Protein AF-A0A3C1RIT0-F1 (afdb_monomer_lite)

Secondary structure (DSSP, 8-state):
--------------------EE--EEE-TTS-EEEEPPPEETTS-HHHHHHHHT--PPTTPEEE--GGGTT---TT-EEE-PPPPPS--

pLDDT: mean 74.21, std 15.13, range [30.08, 91.81]

Foldseek 3Di:
DDDDDDDPPPPPPPPPPQQQWDWDFDADPVRDTPDIGDIDGPPPQPCVSCVVVVDADDAPEEDEDEPSNPPDDHPRYRYDYDDDDDPDD

Structure (mmCIF, N/CA/C/O backbone):
data_AF-A0A3C1RIT0-F1
#
_entry.id   AF-A0A3C1RIT0-F1
#
loop_
_atom_site.group_PDB
_atom_site.id
_atom_site.type_symbol
_atom_site.label_atom_id
_atom_site.label_alt_id
_atom_site.label_comp_id
_atom_site.label_as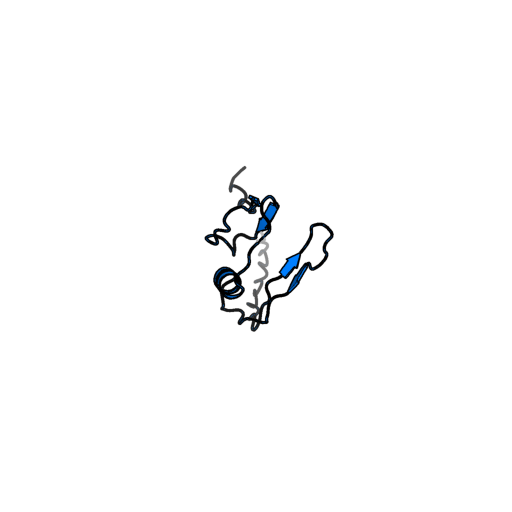ym_id
_atom_site.label_entity_id
_atom_site.label_seq_id
_atom_site.pdbx_PDB_ins_code
_atom_site.Cartn_x
_atom_site.Cartn_y
_atom_site.Cartn_z
_atom_site.occupancy
_atom_site.B_iso_or_equiv
_atom_site.auth_seq_id
_atom_site.auth_comp_id
_atom_site.auth_asym_id
_atom_site.auth_atom_id
_atom_site.pdbx_PDB_model_num
ATOM 1 N N . MET A 1 1 ? 29.157 24.807 43.999 1.00 31.78 1 MET A N 1
ATOM 2 C CA . MET A 1 1 ? 29.779 23.811 43.099 1.00 31.78 1 MET A CA 1
ATOM 3 C C . MET A 1 1 ? 28.650 23.007 42.456 1.00 31.78 1 MET A C 1
ATOM 5 O O . MET A 1 1 ? 28.110 22.127 43.105 1.00 31.78 1 MET A O 1
ATOM 9 N N . VAL A 1 2 ? 28.186 23.378 41.256 1.00 34.91 2 VAL A N 1
ATOM 10 C CA . VAL A 1 2 ? 27.042 22.715 40.595 1.00 34.91 2 VAL A CA 1
ATOM 11 C C . VAL A 1 2 ? 27.520 22.156 39.262 1.00 34.91 2 VAL A C 1
ATOM 13 O O . VAL A 1 2 ? 27.983 22.895 38.399 1.00 34.91 2 VAL A O 1
ATOM 16 N N . ARG A 1 3 ? 27.475 20.830 39.137 1.00 30.08 3 ARG A N 1
ATOM 17 C CA . ARG A 1 3 ? 28.019 20.065 38.014 1.00 30.08 3 ARG A CA 1
ATOM 18 C C . ARG A 1 3 ? 26.892 19.821 37.007 1.00 30.08 3 ARG A C 1
ATOM 20 O O . ARG A 1 3 ? 25.935 19.118 37.315 1.00 30.08 3 ARG A O 1
ATOM 27 N N . TRP A 1 4 ? 26.987 20.423 35.825 1.00 30.50 4 TRP A N 1
ATOM 28 C CA . TRP A 1 4 ? 26.073 20.154 34.713 1.00 30.50 4 TRP A CA 1
ATOM 29 C C . TRP A 1 4 ? 26.377 18.774 34.114 1.00 30.50 4 TRP A C 1
ATOM 31 O O . TRP A 1 4 ? 27.502 18.510 33.695 1.00 30.50 4 TRP A O 1
ATOM 41 N N . ILE A 1 5 ? 25.375 17.895 34.064 1.00 49.25 5 ILE A N 1
ATOM 42 C CA . ILE A 1 5 ? 25.447 16.628 33.327 1.00 49.25 5 ILE A CA 1
ATOM 43 C C . ILE A 1 5 ? 25.012 16.919 31.889 1.00 49.25 5 ILE A C 1
ATOM 45 O O . ILE A 1 5 ? 23.833 17.159 31.619 1.00 49.25 5 ILE A O 1
ATOM 49 N N . ALA A 1 6 ? 25.972 16.924 30.963 1.00 51.84 6 ALA A N 1
ATOM 50 C CA . ALA A 1 6 ? 25.696 16.986 29.535 1.00 51.84 6 ALA A CA 1
ATOM 51 C C . ALA A 1 6 ? 24.941 15.713 29.113 1.00 51.84 6 ALA A C 1
ATOM 53 O O . ALA A 1 6 ? 25.452 14.599 29.220 1.00 51.84 6 ALA A O 1
ATOM 54 N N . ARG A 1 7 ? 23.697 15.873 28.650 1.00 50.62 7 ARG A N 1
ATOM 55 C CA . ARG A 1 7 ? 22.931 14.793 28.023 1.00 50.62 7 ARG A CA 1
ATOM 56 C C . ARG A 1 7 ? 23.522 14.530 26.639 1.00 50.62 7 ARG A C 1
ATOM 58 O O . ARG A 1 7 ? 23.314 15.326 25.726 1.00 50.62 7 ARG A O 1
ATOM 65 N N . ASN A 1 8 ? 24.237 13.415 26.488 1.00 52.78 8 ASN A N 1
ATOM 66 C CA . ASN A 1 8 ? 24.643 12.888 25.186 1.00 52.78 8 ASN A CA 1
ATOM 67 C C . ASN A 1 8 ? 23.389 12.603 24.349 1.00 52.78 8 ASN A C 1
ATOM 69 O O . ASN A 1 8 ? 22.734 11.575 24.508 1.00 52.78 8 ASN A O 1
ATOM 73 N N . SER A 1 9 ? 23.046 13.530 23.458 1.00 50.84 9 SER A N 1
ATOM 74 C CA . SER A 1 9 ? 22.074 13.282 22.398 1.00 50.84 9 SER A CA 1
ATOM 75 C C . SER A 1 9 ? 22.799 12.489 21.321 1.00 50.84 9 SER A C 1
ATOM 77 O O . SER A 1 9 ? 23.545 13.056 20.527 1.00 50.84 9 SER A O 1
ATOM 79 N N . ALA A 1 10 ? 22.651 11.165 21.342 1.00 52.97 10 ALA A N 1
ATOM 80 C CA . ALA A 1 10 ? 23.156 10.318 20.274 1.00 52.97 10 ALA A CA 1
ATOM 81 C C . ALA A 1 10 ? 22.536 10.792 18.951 1.00 52.97 10 ALA A C 1
ATOM 83 O O . ALA A 1 10 ? 21.325 10.701 18.749 1.00 52.97 10 ALA A O 1
ATOM 84 N N . CYS A 1 11 ? 23.368 11.346 18.071 1.00 42.59 11 CYS A N 1
ATOM 85 C CA . CYS A 1 11 ? 22.986 11.673 16.708 1.00 42.59 11 CYS A CA 1
ATOM 86 C C . CYS A 1 11 ? 22.679 10.354 15.988 1.00 42.59 11 CYS A C 1
ATOM 88 O O . CYS A 1 11 ? 23.584 9.622 15.590 1.00 42.59 11 CYS A O 1
ATOM 90 N N . ILE A 1 12 ? 21.396 10.008 15.881 1.00 55.25 12 ILE A N 1
ATOM 91 C CA . ILE A 1 12 ? 20.952 8.869 15.080 1.00 55.25 12 ILE A CA 1
ATOM 92 C C . ILE A 1 12 ? 21.093 9.301 13.622 1.00 55.25 12 ILE A C 1
ATOM 94 O O . ILE A 1 12 ? 20.233 9.995 13.080 1.00 55.25 12 ILE A O 1
ATOM 98 N N . ILE A 1 13 ? 22.193 8.909 12.982 1.00 52.91 13 ILE A N 1
ATOM 99 C CA . ILE A 1 13 ? 22.351 9.052 11.536 1.00 52.91 13 ILE A CA 1
ATOM 100 C C . ILE A 1 13 ? 21.349 8.093 10.889 1.00 52.91 13 ILE A C 1
ATOM 102 O O . ILE A 1 13 ? 21.593 6.893 10.758 1.00 52.91 13 ILE A O 1
ATOM 106 N N . VAL A 1 14 ? 20.183 8.613 10.506 1.00 58.22 14 VAL A N 1
ATOM 107 C CA . VAL A 1 14 ? 19.215 7.874 9.693 1.00 58.22 14 VAL A CA 1
ATOM 108 C C . VAL A 1 14 ? 19.786 7.784 8.279 1.00 58.22 14 VAL A C 1
ATOM 110 O O . VAL A 1 14 ? 19.557 8.650 7.438 1.00 58.22 14 VAL A O 1
ATOM 113 N N . VAL A 1 15 ? 20.565 6.733 8.010 1.00 50.59 15 VAL A N 1
ATOM 114 C CA . VAL A 1 15 ? 20.989 6.389 6.648 1.00 50.59 15 VAL A CA 1
ATOM 115 C C . VAL A 1 15 ? 19.734 6.092 5.828 1.00 50.59 15 VAL A C 1
ATOM 117 O O . VAL A 1 15 ? 19.038 5.098 6.053 1.00 50.59 15 VAL A O 1
ATOM 120 N N . LYS A 1 16 ? 19.423 6.976 4.876 1.00 60.41 16 LYS A N 1
ATOM 121 C CA . LYS A 1 16 ? 18.280 6.825 3.975 1.00 60.41 16 LYS A CA 1
ATOM 122 C C . LYS A 1 16 ? 18.539 5.639 3.049 1.00 60.41 16 LYS A C 1
ATOM 124 O O . LYS A 1 16 ? 19.279 5.755 2.076 1.00 60.41 16 LYS A O 1
ATOM 129 N N . LYS A 1 17 ? 17.935 4.487 3.356 1.00 62.31 17 LYS A N 1
ATOM 130 C CA . LYS A 1 17 ? 17.994 3.305 2.489 1.00 62.31 17 LYS A CA 1
ATOM 131 C C . LYS A 1 17 ? 17.447 3.673 1.112 1.00 62.31 17 LYS A C 1
ATOM 133 O O . LYS A 1 17 ? 16.294 4.081 0.973 1.00 62.31 17 LYS A O 1
ATOM 138 N N . THR A 1 18 ? 18.285 3.548 0.090 1.00 60.12 18 THR A N 1
ATOM 139 C CA . THR A 1 18 ? 17.881 3.784 -1.294 1.00 60.12 18 THR A CA 1
ATOM 140 C C . THR A 1 18 ? 17.142 2.546 -1.787 1.00 60.12 18 THR A C 1
ATOM 142 O O . THR A 1 18 ? 17.752 1.558 -2.191 1.00 60.12 18 THR A O 1
ATOM 145 N N . HIS A 1 19 ? 15.813 2.567 -1.713 1.00 64.81 19 HIS A N 1
ATOM 146 C CA . HIS A 1 19 ? 14.990 1.524 -2.317 1.00 64.81 19 HIS A CA 1
ATOM 147 C C . HIS A 1 19 ? 15.179 1.583 -3.836 1.00 64.81 19 HIS A C 1
ATOM 149 O O . HIS A 1 19 ? 14.673 2.491 -4.490 1.00 64.81 19 HIS A O 1
ATOM 155 N N . LYS A 1 20 ? 15.953 0.648 -4.402 1.00 77.50 20 LYS A N 1
ATOM 156 C CA . LYS A 1 20 ? 16.141 0.564 -5.860 1.00 77.50 20 LYS A CA 1
ATOM 157 C C . LYS A 1 20 ? 14.896 0.008 -6.548 1.00 77.50 20 LYS A C 1
ATOM 159 O O . LYS A 1 20 ? 14.534 0.467 -7.627 1.00 77.50 20 LYS A O 1
ATOM 164 N N . VAL A 1 21 ? 14.220 -0.935 -5.894 1.00 84.31 21 VAL A N 1
ATOM 165 C CA . VAL A 1 21 ? 13.086 -1.680 -6.445 1.00 84.31 21 VAL A CA 1
ATOM 166 C C . VAL A 1 21 ? 12.026 -1.886 -5.360 1.00 84.31 21 VAL A C 1
ATOM 168 O O . VAL A 1 21 ? 12.367 -1.992 -4.179 1.00 84.31 21 VAL A O 1
ATOM 171 N N . LYS A 1 22 ? 10.753 -1.923 -5.754 1.00 87.75 22 LYS A N 1
ATOM 172 C CA . LYS A 1 22 ? 9.601 -2.237 -4.905 1.00 87.75 22 LYS A CA 1
ATOM 173 C C . LYS A 1 22 ? 8.567 -3.082 -5.653 1.00 87.75 22 LYS A C 1
ATOM 175 O O . LYS A 1 22 ? 8.502 -3.050 -6.882 1.00 87.75 22 LYS A O 1
ATOM 180 N N . ASN A 1 23 ? 7.744 -3.797 -4.893 1.00 87.94 23 ASN A N 1
ATOM 181 C CA . ASN A 1 23 ? 6.603 -4.568 -5.378 1.00 87.94 23 ASN A CA 1
ATOM 182 C C . ASN A 1 23 ? 5.364 -4.187 -4.561 1.00 87.94 23 ASN A C 1
ATOM 184 O O . ASN A 1 23 ? 5.467 -3.965 -3.354 1.00 87.94 23 ASN A O 1
ATOM 188 N N . ASN A 1 24 ? 4.201 -4.186 -5.204 1.00 86.88 24 ASN A N 1
ATOM 189 C CA . ASN A 1 24 ? 2.906 -4.113 -4.545 1.00 86.88 24 ASN A CA 1
ATOM 190 C C . ASN A 1 24 ? 2.393 -5.529 -4.281 1.00 86.88 24 ASN A C 1
ATO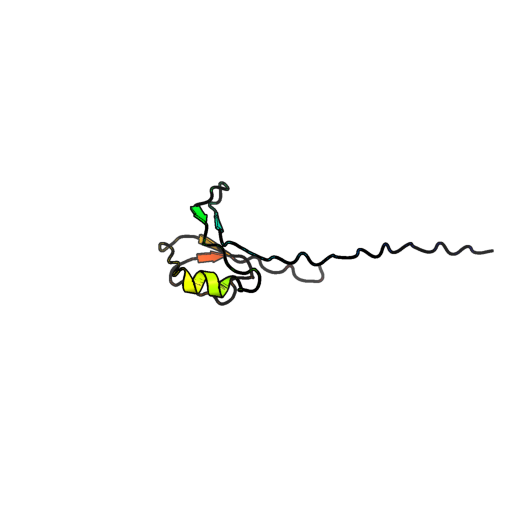M 192 O O . ASN A 1 24 ? 2.483 -6.415 -5.132 1.00 86.88 24 ASN A O 1
ATOM 196 N N . VAL A 1 25 ? 1.844 -5.742 -3.089 1.00 88.69 25 VAL A N 1
ATOM 197 C CA . VAL A 1 25 ? 1.370 -7.051 -2.636 1.00 88.69 25 VAL A CA 1
ATOM 198 C C . VAL A 1 25 ? -0.068 -6.919 -2.169 1.00 88.69 25 VAL A C 1
ATOM 200 O O . VAL A 1 25 ? -0.391 -6.004 -1.413 1.00 88.69 25 VAL A O 1
ATOM 203 N N . VAL A 1 26 ? -0.918 -7.870 -2.555 1.00 87.81 26 VAL A N 1
ATOM 204 C CA . VAL A 1 26 ? -2.222 -8.060 -1.907 1.00 87.81 26 VAL A CA 1
ATOM 205 C C . VAL A 1 26 ? -2.105 -9.196 -0.926 1.00 87.81 26 VAL A C 1
ATOM 207 O O . VAL A 1 26 ? -1.666 -10.292 -1.276 1.00 87.81 26 VAL A O 1
ATOM 210 N N . THR A 1 27 ? -2.551 -8.950 0.297 1.00 89.69 27 THR A N 1
ATOM 211 C CA . THR A 1 27 ? -2.617 -9.980 1.323 1.00 89.69 27 THR A CA 1
ATOM 212 C C . THR A 1 27 ? -4.043 -10.169 1.810 1.00 89.69 27 THR A C 1
ATOM 214 O O . THR A 1 27 ? -4.830 -9.229 1.917 1.00 89.69 27 THR A O 1
ATOM 217 N N . ALA A 1 28 ? -4.379 -11.418 2.105 1.00 88.50 28 ALA A N 1
ATOM 218 C CA . ALA A 1 28 ? -5.575 -11.759 2.847 1.00 88.50 28 ALA A CA 1
ATOM 219 C C . ALA A 1 28 ? -5.344 -11.552 4.352 1.00 88.50 28 ALA A C 1
ATOM 221 O O . ALA A 1 28 ? -4.214 -11.565 4.845 1.00 88.50 28 ALA A O 1
ATOM 222 N N . LYS A 1 29 ? -6.434 -11.440 5.119 1.00 86.56 29 LYS A N 1
ATOM 223 C CA . LYS A 1 29 ? -6.380 -11.260 6.585 1.00 86.56 29 LYS A CA 1
ATOM 224 C C . LYS A 1 29 ? -5.630 -12.380 7.320 1.00 86.56 29 LYS A C 1
ATOM 226 O O . LYS A 1 29 ? -5.105 -12.155 8.402 1.00 86.56 29 LYS A O 1
ATOM 231 N N . ASN A 1 30 ? -5.545 -13.566 6.724 1.00 90.62 30 ASN A N 1
ATOM 232 C CA . ASN A 1 30 ? -4.783 -14.711 7.227 1.00 90.62 30 ASN A CA 1
ATOM 233 C C . ASN A 1 30 ? -3.298 -14.689 6.810 1.00 90.62 30 ASN A C 1
ATOM 235 O O . ASN A 1 30 ? -2.653 -15.734 6.822 1.00 90.62 30 ASN A O 1
ATOM 239 N N . LYS A 1 31 ? -2.759 -13.523 6.422 1.00 88.31 31 LYS A N 1
ATOM 240 C CA . LYS A 1 31 ? -1.364 -13.321 5.989 1.00 88.31 31 LYS A CA 1
ATOM 241 C C . LYS A 1 31 ? -0.970 -14.102 4.727 1.00 88.31 31 LYS A C 1
ATOM 243 O O . LYS A 1 31 ? 0.215 -14.229 4.434 1.00 88.31 31 LYS A O 1
ATOM 248 N N . ARG A 1 32 ? -1.938 -14.610 3.955 1.00 91.81 32 ARG A N 1
ATOM 249 C CA . ARG A 1 32 ? -1.660 -15.235 2.653 1.00 91.81 32 ARG A CA 1
ATOM 250 C C . ARG A 1 32 ? -1.471 -14.158 1.594 1.00 91.81 32 ARG A C 1
ATOM 252 O O . ARG A 1 32 ? -2.273 -13.229 1.516 1.00 91.81 32 ARG A O 1
ATOM 259 N N . ILE A 1 33 ? -0.436 -14.305 0.777 1.00 89.19 33 ILE A N 1
ATOM 260 C CA . ILE A 1 33 ? -0.204 -13.448 -0.386 1.00 89.19 33 ILE A CA 1
ATOM 261 C C . ILE A 1 33 ? -1.178 -13.890 -1.479 1.00 89.19 33 ILE A C 1
ATOM 263 O O . ILE A 1 33 ? -1.120 -15.027 -1.937 1.00 89.19 33 ILE A O 1
ATOM 267 N N . LEU A 1 34 ? -2.103 -13.006 -1.845 1.00 88.25 34 LEU A N 1
ATOM 268 C CA . LEU A 1 34 ? -3.064 -13.227 -2.927 1.00 88.25 34 LEU A CA 1
ATOM 269 C C . LEU A 1 34 ? -2.491 -12.797 -4.277 1.00 88.25 34 LEU A C 1
ATOM 271 O O . LEU A 1 34 ? -2.857 -13.354 -5.305 1.00 88.25 34 LEU A O 1
ATOM 275 N N . PHE A 1 35 ? -1.606 -11.800 -4.269 1.00 86.81 35 PHE A N 1
ATOM 276 C CA . PHE A 1 35 ? -1.002 -11.257 -5.475 1.00 86.81 35 PHE A CA 1
ATOM 277 C C . PHE A 1 35 ? 0.333 -10.581 -5.166 1.00 86.81 35 PHE A C 1
ATOM 279 O O . PHE A 1 35 ? 0.493 -9.976 -4.102 1.00 86.81 35 PHE A O 1
ATOM 286 N N . LEU A 1 36 ? 1.251 -10.649 -6.128 1.00 89.06 36 LEU A N 1
ATOM 287 C CA . LEU A 1 36 ? 2.532 -9.954 -6.133 1.00 89.06 36 LEU A CA 1
ATOM 288 C C . LEU A 1 36 ? 2.711 -9.279 -7.498 1.00 89.06 36 LEU A C 1
ATOM 290 O O . LEU A 1 36 ? 2.699 -9.956 -8.524 1.00 89.06 36 LEU A O 1
ATOM 294 N N . SER A 1 37 ? 2.879 -7.957 -7.505 1.00 85.81 37 SER A N 1
ATOM 295 C CA . SER A 1 37 ? 3.099 -7.193 -8.735 1.00 85.81 37 SER A CA 1
ATOM 296 C C . SER A 1 37 ? 4.483 -7.449 -9.324 1.00 85.81 37 SER A C 1
ATOM 298 O O . SER A 1 37 ? 5.399 -7.937 -8.647 1.00 85.81 37 SER A O 1
ATOM 300 N N . LYS A 1 38 ? 4.684 -6.974 -10.557 1.00 85.69 38 LYS A N 1
ATOM 301 C CA . LYS A 1 38 ? 6.027 -6.854 -11.136 1.00 85.69 38 LYS A CA 1
ATOM 302 C C . LYS A 1 38 ? 6.927 -5.952 -10.286 1.00 85.69 38 LYS A C 1
ATOM 304 O O . LYS A 1 38 ? 6.471 -5.224 -9.400 1.00 85.69 38 LYS A O 1
ATOM 309 N N . MET A 1 39 ? 8.225 -6.039 -10.553 1.00 87.31 39 MET A N 1
ATOM 310 C CA . MET A 1 39 ? 9.231 -5.180 -9.941 1.00 87.31 39 MET A CA 1
ATOM 311 C C . MET A 1 39 ? 9.167 -3.783 -10.556 1.00 87.31 39 MET A C 1
ATOM 313 O O . MET A 1 39 ? 9.316 -3.628 -11.767 1.00 87.31 39 MET A O 1
ATOM 317 N N . TYR A 1 40 ? 8.991 -2.769 -9.715 1.00 86.19 40 TYR A N 1
ATOM 318 C CA . TYR A 1 40 ? 8.972 -1.367 -10.117 1.00 86.19 40 TYR A CA 1
ATOM 319 C C . TYR A 1 40 ? 10.111 -0.598 -9.459 1.00 86.19 40 TYR A C 1
ATOM 321 O O . TYR A 1 40 ? 10.562 -0.943 -8.368 1.00 86.19 40 TYR A O 1
ATOM 329 N N . ALA A 1 41 ? 10.563 0.479 -10.100 1.00 84.56 41 ALA A N 1
ATOM 330 C CA . ALA A 1 41 ? 11.549 1.372 -9.505 1.00 84.56 41 ALA A CA 1
ATOM 331 C C . ALA A 1 41 ? 11.034 1.937 -8.169 1.00 84.56 41 ALA A C 1
ATOM 333 O O . ALA A 1 41 ? 9.868 2.324 -8.049 1.00 84.56 41 ALA A O 1
ATOM 334 N N . GLY A 1 42 ? 11.908 2.027 -7.163 1.00 81.50 42 GLY A N 1
ATOM 335 C CA . GLY A 1 42 ? 11.531 2.540 -5.838 1.00 81.50 42 GLY A CA 1
ATOM 336 C C . GLY A 1 42 ? 10.992 3.976 -5.857 1.00 81.50 42 GLY A C 1
ATOM 337 O O . GLY A 1 42 ? 10.185 4.339 -5.004 1.00 81.50 42 GLY A O 1
ATOM 338 N N . SER A 1 43 ? 11.356 4.764 -6.873 1.00 81.56 43 SER A N 1
ATOM 339 C CA . SER A 1 43 ? 10.845 6.119 -7.108 1.00 81.56 43 SER A CA 1
ATOM 340 C C . SER A 1 43 ? 9.372 6.173 -7.524 1.00 81.56 43 SER A C 1
ATOM 342 O O . SER A 1 43 ? 8.762 7.234 -7.442 1.00 81.56 43 SER A O 1
ATOM 344 N N . LYS A 1 44 ? 8.778 5.060 -7.970 1.00 82.50 44 LYS A N 1
ATOM 345 C CA . LYS A 1 44 ? 7.584 5.099 -8.820 1.00 82.50 44 LYS A CA 1
ATOM 346 C C . LYS A 1 44 ? 6.252 5.522 -8.182 1.00 82.50 44 LYS A C 1
ATOM 348 O O . LYS A 1 44 ? 5.319 5.642 -8.922 1.00 82.50 44 LYS A O 1
ATOM 353 N N . HIS A 1 45 ? 6.055 5.808 -6.905 1.00 81.75 45 HIS A N 1
ATOM 354 C CA . HIS A 1 45 ? 4.688 5.962 -6.332 1.00 81.75 45 HIS A CA 1
ATOM 355 C C . HIS A 1 45 ? 3.731 4.765 -6.534 1.00 81.75 45 HIS A C 1
ATOM 357 O O . HIS A 1 45 ? 3.587 4.150 -7.586 1.00 81.75 45 HIS A O 1
ATOM 363 N N . ASP A 1 46 ? 3.077 4.384 -5.446 1.00 79.75 46 ASP A N 1
ATOM 364 C CA . ASP A 1 46 ? 2.315 3.137 -5.390 1.00 79.75 46 ASP A CA 1
ATOM 365 C C . ASP A 1 46 ? 0.9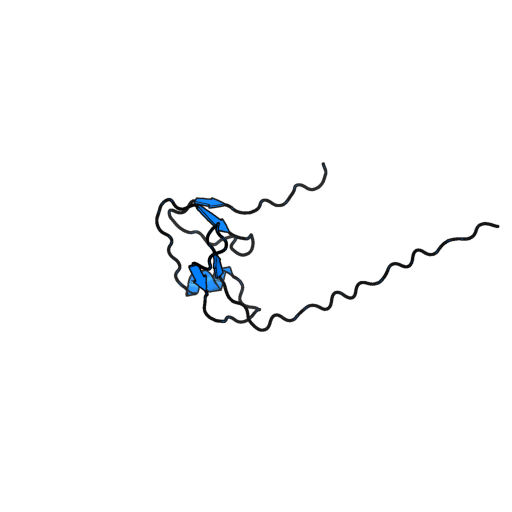80 3.242 -6.140 1.00 79.75 46 ASP A C 1
ATOM 367 O O . ASP A 1 46 ? 0.527 2.253 -6.713 1.00 79.75 46 ASP A O 1
ATOM 371 N N . LYS A 1 47 ? 0.419 4.457 -6.241 1.00 81.62 47 LYS A N 1
ATOM 372 C CA . LYS A 1 47 ? -0.760 4.760 -7.065 1.00 81.62 47 LYS A CA 1
ATOM 373 C C . LYS A 1 47 ? -0.535 4.442 -8.547 1.00 81.62 47 LYS A C 1
ATOM 375 O O . LYS A 1 47 ? -1.306 3.679 -9.116 1.00 81.62 47 LYS A O 1
ATOM 380 N N . SER A 1 48 ? 0.540 4.957 -9.146 1.00 82.38 48 SER A N 1
ATOM 381 C CA . SER A 1 48 ? 0.818 4.754 -10.575 1.00 82.38 48 SER A CA 1
ATOM 382 C C . SER A 1 48 ? 1.015 3.278 -10.925 1.00 82.38 48 SER A C 1
ATOM 384 O O . SER A 1 48 ? 0.652 2.841 -12.009 1.00 82.38 48 SER A O 1
ATOM 386 N N . ILE A 1 49 ? 1.564 2.493 -9.994 1.00 83.25 49 ILE A N 1
ATOM 387 C CA . ILE A 1 49 ? 1.704 1.043 -10.161 1.00 83.25 49 ILE A CA 1
ATOM 388 C C . ILE A 1 49 ? 0.333 0.358 -10.215 1.00 83.25 49 ILE A C 1
ATOM 390 O O . ILE A 1 49 ? 0.127 -0.518 -11.047 1.00 83.25 49 ILE A O 1
ATOM 394 N N . LEU A 1 50 ? -0.609 0.746 -9.348 1.00 79.38 50 LEU A N 1
ATOM 395 C CA . LEU A 1 50 ? -1.964 0.184 -9.373 1.00 79.38 50 LEU A CA 1
ATOM 396 C C . LEU A 1 50 ? -2.747 0.585 -10.626 1.00 79.38 50 LEU A C 1
ATOM 398 O O . LEU A 1 50 ? -3.501 -0.235 -11.149 1.00 79.38 50 LEU A O 1
ATOM 402 N N . ASP A 1 51 ? -2.563 1.821 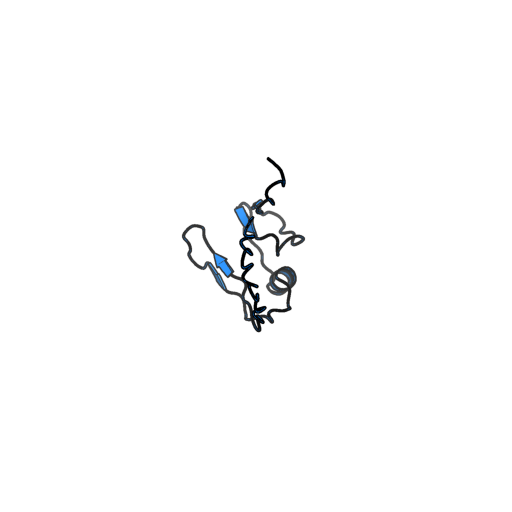-11.094 1.00 80.38 51 ASP A N 1
ATOM 403 C CA . ASP A 1 51 ? -3.182 2.307 -12.328 1.00 80.38 51 ASP A CA 1
ATOM 404 C C . ASP A 1 51 ? -2.688 1.496 -13.544 1.00 80.38 51 ASP A C 1
ATOM 406 O O . ASP A 1 51 ? -3.496 1.069 -14.367 1.00 80.38 51 ASP A O 1
ATOM 410 N N . GLU A 1 52 ? -1.383 1.211 -13.626 1.00 82.06 52 GLU A N 1
ATOM 411 C CA . GLU A 1 52 ? -0.792 0.414 -14.713 1.00 82.06 52 GLU A CA 1
ATOM 412 C C . GLU A 1 52 ? -1.144 -1.077 -14.663 1.00 82.06 52 GLU A C 1
ATOM 414 O O . GLU A 1 52 ? -1.322 -1.702 -15.706 1.00 82.06 52 GLU A O 1
ATOM 419 N N . GLU A 1 53 ? -1.250 -1.664 -13.470 1.00 79.88 53 GLU A N 1
ATOM 420 C CA . GLU A 1 53 ? -1.629 -3.074 -13.306 1.00 79.88 53 GLU A CA 1
ATOM 421 C C . GLU A 1 53 ? -3.136 -3.307 -13.547 1.00 79.88 53 GLU A C 1
ATOM 423 O O . GLU A 1 53 ? -3.576 -4.454 -13.623 1.00 79.88 53 GLU A O 1
ATOM 428 N N . GLY A 1 54 ? -3.948 -2.247 -13.670 1.00 74.44 54 GLY A N 1
ATOM 429 C CA . GLY A 1 54 ? -5.364 -2.347 -14.046 1.00 74.44 54 GLY A CA 1
ATOM 430 C C . GLY A 1 54 ? -6.240 -3.071 -13.018 1.00 74.44 54 GLY A C 1
ATOM 431 O O . GLY A 1 54 ? -7.190 -3.770 -13.381 1.00 74.44 54 GLY A O 1
ATOM 432 N N . TRP A 1 55 ? -5.925 -2.946 -11.727 1.00 76.19 55 TRP A N 1
ATOM 433 C CA . TRP A 1 55 ? -6.587 -3.730 -10.684 1.00 76.19 55 TRP A CA 1
ATOM 434 C C . TRP A 1 55 ? -8.091 -3.473 -10.584 1.00 76.19 55 TRP A C 1
ATOM 436 O O . TRP A 1 55 ? -8.551 -2.348 -10.391 1.00 76.19 55 TRP A O 1
ATOM 446 N N . SER A 1 56 ? -8.860 -4.560 -10.603 1.00 74.75 56 SER A N 1
ATOM 447 C CA . SER A 1 56 ? -10.296 -4.558 -10.334 1.00 74.75 56 SER A CA 1
ATOM 448 C C . SER A 1 56 ? -10.611 -5.569 -9.242 1.00 74.75 56 SER A C 1
ATOM 450 O O . SER A 1 56 ? -10.297 -6.751 -9.368 1.00 74.75 56 SER A O 1
ATOM 452 N N . PHE A 1 57 ? -11.242 -5.112 -8.161 1.00 77.06 57 PHE A N 1
ATOM 453 C CA . PHE A 1 57 ? -11.724 -6.007 -7.115 1.00 77.06 57 PHE A CA 1
ATOM 454 C C . PHE A 1 57 ? -13.191 -6.389 -7.338 1.00 77.06 57 PHE A C 1
ATOM 456 O O . PHE A 1 57 ? -13.970 -5.586 -7.863 1.00 77.06 57 PHE A O 1
ATOM 463 N N . PRO A 1 58 ? -13.602 -7.589 -6.894 1.00 79.94 58 PRO A N 1
ATOM 464 C CA . PRO A 1 58 ? -15.006 -7.970 -6.884 1.00 79.94 58 PRO A CA 1
ATOM 465 C C . PRO A 1 58 ? -15.835 -7.024 -6.003 1.00 79.94 58 PRO A C 1
ATOM 467 O O . PRO A 1 58 ? -15.368 -6.491 -4.995 1.00 79.94 58 PRO A O 1
ATOM 470 N N . THR A 1 59 ? -17.095 -6.819 -6.385 1.00 78.44 59 THR A N 1
ATOM 471 C CA . THR A 1 59 ? -17.999 -5.913 -5.663 1.00 78.44 59 THR A CA 1
ATOM 472 C C . THR A 1 59 ? -18.301 -6.453 -4.262 1.00 78.44 59 THR A C 1
ATOM 474 O O . THR A 1 59 ? -18.530 -7.646 -4.086 1.00 78.44 59 THR A O 1
ATOM 477 N N . GLY A 1 60 ? -18.322 -5.572 -3.258 1.00 80.81 60 GLY A N 1
ATOM 478 C CA . GLY A 1 60 ? -18.738 -5.923 -1.893 1.00 80.81 60 GLY A CA 1
ATOM 479 C C . GLY A 1 60 ? -17.619 -6.381 -0.953 1.00 80.81 60 GLY A C 1
ATOM 480 O O . GLY A 1 60 ? -17.882 -6.594 0.233 1.00 80.81 60 GLY A O 1
ATOM 481 N N . ILE A 1 61 ? -16.370 -6.468 -1.419 1.00 83.94 61 ILE A N 1
ATOM 482 C CA . ILE A 1 61 ? -15.242 -6.748 -0.526 1.00 83.94 61 ILE A CA 1
ATOM 483 C C . ILE A 1 61 ? -14.785 -5.492 0.225 1.00 83.94 61 ILE A C 1
ATOM 485 O O . ILE A 1 61 ? -14.991 -4.356 -0.211 1.00 83.94 61 ILE A O 1
ATOM 489 N N . THR A 1 62 ? -14.156 -5.710 1.380 1.00 84.19 62 THR A N 1
ATOM 490 C CA . THR A 1 62 ? -13.480 -4.649 2.134 1.00 84.19 62 THR A CA 1
ATOM 491 C C . THR A 1 62 ? -11.985 -4.728 1.883 1.00 84.19 62 THR A C 1
ATOM 493 O O . THR A 1 62 ? -11.360 -5.723 2.254 1.00 84.19 62 THR A O 1
ATOM 496 N N . VAL A 1 63 ? -11.421 -3.679 1.294 1.00 86.00 63 VAL A N 1
ATOM 497 C CA . VAL A 1 63 ? -9.982 -3.558 1.045 1.00 86.00 63 VAL A CA 1
ATOM 498 C C . VAL A 1 63 ? -9.387 -2.615 2.078 1.00 86.00 63 VAL A C 1
ATOM 500 O O . VAL A 1 63 ? -9.933 -1.548 2.358 1.00 86.00 63 VAL A O 1
ATOM 503 N N . HIS A 1 64 ? -8.285 -3.047 2.682 1.00 86.38 64 HIS A N 1
ATOM 504 C CA . HIS A 1 64 ? -7.494 -2.228 3.587 1.00 86.38 64 HIS A CA 1
ATOM 505 C C . HIS A 1 64 ? -6.324 -1.650 2.794 1.00 86.38 64 HIS A C 1
ATOM 507 O O . HIS A 1 64 ? -5.471 -2.404 2.335 1.00 86.38 64 HIS A O 1
ATOM 513 N N . GLU A 1 65 ? -6.310 -0.332 2.622 1.00 85.50 65 GLU A N 1
ATOM 514 C CA . GLU A 1 65 ? -5.273 0.380 1.873 1.00 85.50 65 GLU A CA 1
ATOM 515 C C . GLU A 1 65 ? -4.390 1.189 2.820 1.00 85.50 65 GLU A C 1
ATOM 517 O O . GLU A 1 65 ? -4.863 1.709 3.833 1.00 85.50 65 GLU A O 1
ATOM 522 N N . ASP A 1 66 ? -3.118 1.333 2.461 1.00 82.88 66 ASP A N 1
ATOM 523 C CA . ASP A 1 66 ? -2.221 2.300 3.091 1.00 82.88 66 ASP A CA 1
ATOM 524 C C . ASP A 1 66 ? -2.482 3.724 2.559 1.00 82.88 66 ASP A C 1
ATOM 526 O O . ASP A 1 66 ? -3.034 3.908 1.472 1.00 82.88 66 ASP A O 1
ATOM 530 N N . SER A 1 67 ? -2.050 4.754 3.290 1.00 75.88 67 SER A N 1
ATOM 531 C CA . SER A 1 67 ? -2.191 6.157 2.872 1.00 75.88 67 SER A CA 1
ATOM 532 C C . SER A 1 67 ? -1.444 6.480 1.573 1.00 75.88 67 SER A C 1
ATOM 534 O O . SER A 1 67 ? -1.788 7.439 0.893 1.00 75.88 67 SER A O 1
ATOM 536 N N . GLY A 1 68 ? -0.455 5.667 1.182 1.00 72.94 68 GLY A N 1
ATOM 537 C CA . GLY A 1 68 ? 0.259 5.815 -0.094 1.00 72.94 68 GLY A CA 1
ATOM 538 C C . GLY A 1 68 ? -0.602 5.580 -1.345 1.00 72.94 68 GLY A C 1
ATOM 539 O O . GLY A 1 68 ? -0.182 5.930 -2.446 1.00 72.94 68 GLY A O 1
ATOM 540 N N . PHE A 1 69 ? -1.808 5.029 -1.180 1.00 76.31 69 PHE A N 1
ATOM 541 C CA . PHE A 1 69 ? -2.792 4.813 -2.247 1.00 76.31 69 PHE A CA 1
ATOM 542 C C . PHE A 1 69 ? -3.909 5.867 -2.250 1.00 76.31 69 PHE A C 1
ATOM 544 O O . PHE A 1 69 ? -4.933 5.719 -2.921 1.00 76.31 69 PHE A O 1
ATOM 551 N N . GLU A 1 70 ? -3.736 6.949 -1.490 1.00 73.44 70 GLU A N 1
ATOM 552 C CA . GLU A 1 70 ? -4.688 8.048 -1.468 1.00 73.44 70 GLU A CA 1
ATOM 553 C C . GLU A 1 70 ? -4.874 8.654 -2.872 1.00 73.44 70 GLU A C 1
ATOM 555 O O . GLU A 1 70 ? -3.928 8.893 -3.622 1.00 73.44 70 GLU A O 1
ATOM 560 N N . GLY A 1 71 ? -6.135 8.851 -3.263 1.00 72.00 71 GLY A N 1
ATOM 561 C CA . GLY A 1 71 ? -6.501 9.324 -4.599 1.00 72.00 71 GLY A CA 1
ATOM 562 C C . GLY A 1 71 ? -6.609 8.237 -5.675 1.00 72.00 71 GLY A C 1
ATOM 563 O O . GLY A 1 71 ? -6.887 8.583 -6.824 1.00 72.00 71 GLY A O 1
ATOM 564 N N . TYR A 1 72 ? -6.415 6.956 -5.343 1.00 73.75 72 TYR A N 1
ATOM 565 C CA . TYR A 1 72 ? -6.902 5.843 -6.161 1.00 73.75 72 TYR A CA 1
ATOM 566 C C . TYR A 1 72 ? -8.371 5.565 -5.805 1.00 73.75 72 TYR A C 1
ATOM 568 O O . TYR A 1 72 ? -8.729 5.473 -4.625 1.00 73.75 72 TYR A O 1
ATOM 576 N N . ALA A 1 73 ? -9.242 5.522 -6.817 1.00 64.19 73 ALA A N 1
ATOM 577 C CA . ALA A 1 73 ? -10.689 5.420 -6.646 1.00 64.19 73 ALA A CA 1
ATOM 578 C C . ALA A 1 73 ? -11.211 4.137 -7.294 1.00 64.19 73 ALA A C 1
ATOM 580 O O . ALA A 1 73 ? -11.522 4.096 -8.484 1.00 64.19 73 ALA A O 1
ATOM 581 N N . GLN A 1 74 ? -11.344 3.083 -6.493 1.00 68.50 74 GLN A N 1
ATOM 582 C CA . GLN A 1 74 ? -11.951 1.841 -6.953 1.00 68.50 74 GLN A CA 1
ATOM 583 C C . GLN A 1 74 ? -13.466 1.931 -6.849 1.00 68.50 74 GLN A C 1
ATOM 585 O O . GLN A 1 74 ? -14.045 2.036 -5.765 1.00 68.50 74 GLN A O 1
ATOM 590 N N . LYS A 1 75 ? -14.133 1.885 -8.001 1.00 63.88 75 LYS A N 1
ATOM 591 C CA . LYS A 1 75 ? -15.592 1.834 -8.051 1.00 63.88 75 LYS A CA 1
ATOM 592 C C . LYS A 1 75 ? -16.043 0.495 -7.449 1.00 63.88 75 LYS A C 1
ATOM 594 O O . LYS A 1 75 ? -15.562 -0.552 -7.861 1.00 63.88 75 LYS A O 1
ATOM 599 N N . ARG A 1 76 ? -17.014 0.538 -6.524 1.00 67.12 76 ARG A N 1
ATOM 600 C CA . ARG A 1 76 ? -17.727 -0.631 -5.946 1.00 67.12 76 ARG A CA 1
ATOM 601 C C . ARG A 1 76 ? -16.999 -1.436 -4.851 1.00 67.12 76 ARG A C 1
ATOM 603 O O . ARG A 1 76 ? -17.413 -2.556 -4.544 1.00 67.12 76 ARG A O 1
ATOM 610 N N . VAL A 1 77 ? -15.987 -0.858 -4.202 1.00 78.19 77 VAL A N 1
ATOM 611 C CA . VAL A 1 77 ? -15.240 -1.493 -3.099 1.00 78.19 77 VAL A CA 1
ATOM 612 C C . VAL A 1 77 ? -15.376 -0.674 -1.814 1.00 78.19 77 VAL A C 1
ATOM 614 O O . VAL A 1 77 ? -15.376 0.555 -1.855 1.00 78.19 77 VAL A O 1
ATOM 617 N N . LYS A 1 78 ? -15.480 -1.337 -0.652 1.00 80.19 78 LYS A N 1
ATOM 618 C CA . LYS A 1 78 ? -15.399 -0.652 0.648 1.00 80.19 78 LYS A CA 1
ATOM 619 C C . LYS A 1 78 ? -13.929 -0.480 1.030 1.00 80.19 78 LYS A C 1
ATOM 621 O O . LYS A 1 78 ? -13.288 -1.442 1.448 1.00 80.19 78 LYS A O 1
ATOM 626 N N . ILE A 1 79 ? -13.403 0.733 0.901 1.00 84.19 79 ILE A N 1
ATOM 627 C CA . ILE A 1 79 ? -12.014 1.056 1.251 1.00 84.19 79 ILE A CA 1
ATOM 628 C C . ILE A 1 79 ? -11.932 1.453 2.732 1.00 84.19 79 ILE A C 1
ATOM 630 O O . ILE A 1 79 ? -12.663 2.330 3.192 1.00 84.19 79 ILE A O 1
ATOM 634 N N . LYS A 1 80 ? -11.029 0.818 3.486 1.00 84.94 80 LYS A N 1
ATOM 635 C CA . LYS A 1 80 ? -10.651 1.214 4.850 1.00 84.94 80 LYS A CA 1
ATOM 636 C C . LYS A 1 80 ? -9.207 1.700 4.852 1.00 84.94 80 LYS A C 1
ATOM 638 O O . LYS A 1 80 ? -8.303 0.916 4.580 1.00 84.94 80 LYS A O 1
ATOM 643 N N . ARG A 1 81 ? -8.998 2.968 5.211 1.00 85.56 81 ARG A N 1
ATOM 644 C CA . ARG A 1 81 ? -7.667 3.578 5.348 1.00 85.56 81 ARG A CA 1
ATOM 645 C C . ARG A 1 81 ? -7.342 3.854 6.816 1.00 85.56 81 ARG A C 1
ATOM 647 O O . ARG A 1 81 ? -8.255 4.180 7.582 1.00 85.56 81 ARG A O 1
ATOM 654 N N . PRO A 1 82 ? -6.072 3.724 7.232 1.00 81.75 82 PRO A N 1
ATOM 655 C CA . PRO A 1 82 ? -5.652 4.141 8.557 1.00 81.75 82 PRO A CA 1
ATOM 656 C C . PRO A 1 82 ? -5.808 5.659 8.686 1.00 81.75 82 PRO A C 1
ATOM 658 O O . PRO A 1 82 ? -5.293 6.427 7.876 1.00 81.75 82 PRO A O 1
ATOM 661 N N . VAL A 1 83 ? -6.524 6.095 9.720 1.00 80.25 83 VAL A N 1
ATOM 662 C CA . VAL A 1 83 ? -6.655 7.518 10.044 1.00 80.25 83 VAL A CA 1
ATOM 663 C C . VAL A 1 83 ? -5.458 7.924 10.895 1.00 80.25 83 VAL A C 1
ATOM 665 O O . VAL A 1 83 ? -5.106 7.246 11.864 1.00 80.25 83 VAL A O 1
ATOM 668 N N . LYS A 1 84 ? -4.818 9.039 10.535 1.00 78.69 84 LYS A N 1
ATOM 669 C CA . LYS A 1 84 ? -3.723 9.609 11.322 1.00 78.69 84 LYS A CA 1
ATOM 670 C C . LYS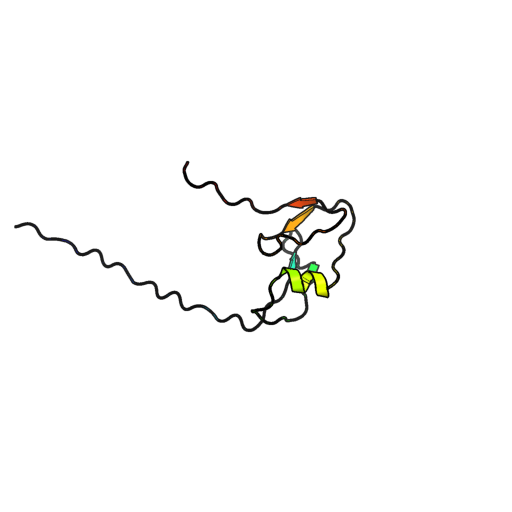 A 1 84 ? -4.219 9.900 12.739 1.00 78.69 84 LYS A C 1
ATOM 672 O O . LYS A 1 84 ? -5.265 10.522 12.912 1.00 78.69 84 LYS A O 1
ATOM 677 N N . LYS A 1 85 ? -3.464 9.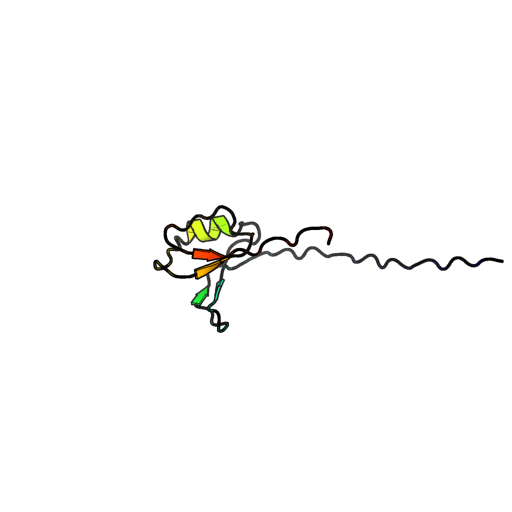472 13.756 1.00 80.44 85 LYS A N 1
ATOM 678 C CA . LYS A 1 85 ? -3.805 9.785 15.150 1.00 80.44 85 LYS A CA 1
ATOM 679 C C . LYS A 1 85 ? -3.886 11.310 15.336 1.00 80.44 85 LYS A C 1
ATOM 681 O O . LYS A 1 85 ? -2.973 12.008 14.877 1.00 80.44 85 LYS A O 1
ATOM 686 N N . PRO A 1 86 ? -4.932 11.830 16.000 1.00 79.38 86 PRO A N 1
ATOM 687 C CA . PRO A 1 86 ? -5.005 13.247 16.328 1.00 79.38 86 PRO A CA 1
ATOM 688 C C . PRO A 1 86 ? -3.836 13.613 17.252 1.00 79.38 86 PRO A C 1
ATOM 690 O O . PRO A 1 86 ? -3.497 12.861 18.166 1.00 79.38 86 PRO A O 1
ATOM 693 N N . LYS A 1 87 ? -3.185 14.751 16.996 1.00 72.19 87 LYS A N 1
ATOM 694 C CA . LYS A 1 87 ? -2.149 15.283 17.890 1.00 72.19 87 LYS A CA 1
ATOM 695 C C . LYS A 1 87 ? -2.842 15.969 19.074 1.00 72.19 87 LYS A C 1
ATOM 697 O O . LYS A 1 87 ? -3.571 16.926 18.842 1.00 72.19 87 LYS A O 1
ATOM 702 N N . GLY A 1 88 ? -2.588 15.515 20.305 1.00 72.56 88 GLY A N 1
ATOM 703 C CA . GLY A 1 88 ? -2.914 16.277 21.522 1.00 72.56 88 GLY A CA 1
ATOM 704 C C . GLY A 1 88 ? -4.148 15.841 22.324 1.00 72.56 88 GLY A C 1
ATOM 705 O O . GLY A 1 88 ? -4.938 16.695 22.712 1.00 72.56 88 GLY A O 1
ATOM 706 N N . LYS A 1 89 ? -4.297 14.548 22.620 1.00 50.22 89 LYS A N 1
ATOM 707 C CA . LYS A 1 89 ? -4.936 14.108 23.870 1.00 50.22 89 LYS A CA 1
ATOM 708 C C . LYS A 1 89 ? -3.979 13.192 24.609 1.00 50.22 89 LYS A C 1
ATOM 710 O O . LYS A 1 89 ? -3.348 12.367 23.908 1.00 50.22 89 LYS A O 1
#

Sequence (89 aa):
MVRWIARNSACIIVVKKTHKVKNNVVTAKNKRILFLSKMYAGSKHDKSILDEEGWSFPTGITVHEDSGFEGYAQKRVKIKRPVKKPKGK

Radius of gyration: 20.48 Å; chains: 1; bounding box: 48×39×58 Å